Protein AF-A0A151JVT0-F1 (afdb_monomer_lite)

InterPro domains:
  IPR001750 NADH:quinone oxidoreductase/Mrp antiporter, transmembrane domain [PF00361] (10-121)
  IPR003945 NADH-quinone oxidoreductase, chain 5-like [PTHR42829] (9-120)

Organism: NCBI:txid34720

Structure (mmCIF, N/CA/C/O backbone):
data_AF-A0A151JVT0-F1
#
_entry.id   AF-A0A151JVT0-F1
#
loop_
_atom_site.group_PDB
_atom_site.id
_atom_site.type_symbol
_atom_site.label_atom_id
_atom_site.label_alt_id
_atom_site.label_comp_id
_atom_site.label_asym_id
_atom_site.label_entity_id
_atom_site.label_seq_id
_atom_site.pdbx_PDB_ins_code
_atom_site.Cartn_x
_atom_site.Cartn_y
_atom_site.Cartn_z
_atom_site.occ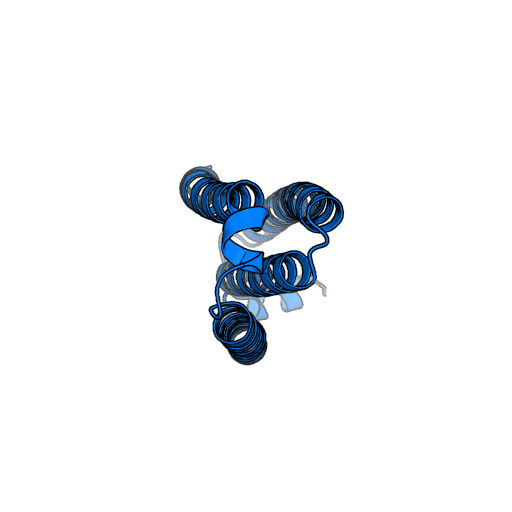upancy
_atom_site.B_iso_or_equiv
_atom_site.auth_seq_id
_atom_site.auth_comp_id
_atom_site.auth_asym_id
_atom_site.auth_atom_id
_atom_site.pdbx_PDB_model_num
ATOM 1 N N . MET A 1 1 ? -3.752 4.745 20.453 1.00 43.62 1 MET A N 1
ATOM 2 C CA . MET A 1 1 ? -2.303 4.745 20.124 1.00 43.62 1 MET A CA 1
ATOM 3 C C . MET A 1 1 ? -1.749 3.395 19.648 1.00 43.62 1 MET A C 1
ATOM 5 O O . MET A 1 1 ? -1.122 3.386 18.597 1.00 43.62 1 MET A O 1
ATOM 9 N N . ARG A 1 2 ? -2.012 2.248 20.304 1.00 36.75 2 ARG A N 1
ATOM 10 C CA . ARG A 1 2 ? -1.522 0.912 19.854 1.00 36.75 2 ARG A CA 1
ATOM 11 C C . ARG A 1 2 ? -1.913 0.513 18.412 1.00 36.75 2 ARG A C 1
ATOM 13 O O . ARG A 1 2 ? -1.165 -0.187 17.743 1.00 36.75 2 ARG A O 1
ATOM 20 N N . LEU A 1 3 ? -3.046 1.011 17.909 1.00 44.38 3 LEU A N 1
ATOM 21 C CA . LEU A 1 3 ? -3.539 0.759 16.544 1.00 44.38 3 LEU A CA 1
ATOM 22 C C . LEU A 1 3 ? -2.769 1.494 15.432 1.00 44.38 3 LEU A C 1
ATOM 24 O O . LEU A 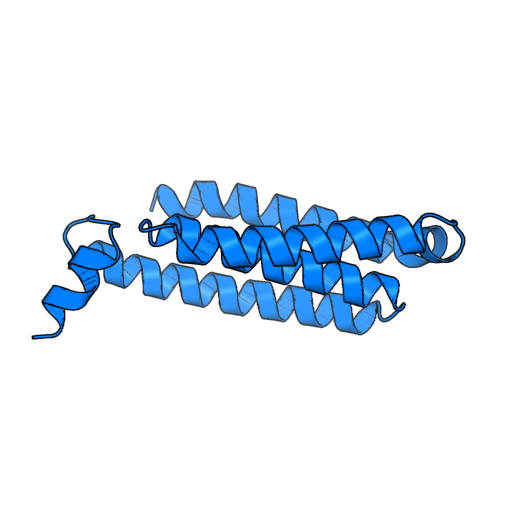1 3 ? -2.712 0.983 14.316 1.00 44.38 3 LEU A O 1
ATOM 28 N N . CYS A 1 4 ? -2.157 2.650 15.711 1.00 47.66 4 CYS A N 1
ATOM 29 C CA . CYS A 1 4 ? -1.333 3.346 14.715 1.00 47.66 4 CYS A CA 1
ATOM 30 C C . CYS A 1 4 ? -0.004 2.612 14.488 1.00 47.66 4 CYS A C 1
ATOM 32 O O . CYS A 1 4 ? 0.456 2.524 13.354 1.00 47.66 4 CYS A O 1
ATOM 34 N N . TYR A 1 5 ? 0.565 2.001 15.534 1.00 43.94 5 TYR A N 1
ATOM 35 C CA . TYR A 1 5 ? 1.843 1.283 15.459 1.00 43.94 5 TYR A CA 1
ATOM 36 C C . TYR A 1 5 ? 1.806 0.073 14.511 1.00 43.94 5 TYR A C 1
ATOM 38 O O . TYR A 1 5 ? 2.657 -0.051 13.634 1.00 43.94 5 TYR A O 1
ATOM 46 N N . TYR A 1 6 ? 0.778 -0.778 14.604 1.00 46.78 6 TYR A N 1
ATOM 47 C CA . TYR A 1 6 ? 0.630 -1.936 13.704 1.00 46.78 6 TYR A CA 1
ATOM 48 C C . TYR A 1 6 ? 0.425 -1.525 12.235 1.00 46.78 6 TYR A C 1
ATOM 50 O O . TYR A 1 6 ? 0.872 -2.200 11.302 1.00 46.78 6 TYR A O 1
ATOM 58 N N . LYS A 1 7 ? -0.230 -0.378 12.019 1.00 54.16 7 LYS A N 1
ATOM 59 C CA . LYS A 1 7 ? -0.479 0.165 10.682 1.00 54.16 7 LYS A CA 1
ATOM 60 C C . LYS A 1 7 ? 0.739 0.851 10.081 1.00 54.16 7 LYS A C 1
ATOM 62 O O . LYS A 1 7 ? 0.866 0.798 8.863 1.00 54.16 7 LYS A O 1
ATOM 67 N N . HIS A 1 8 ? 1.643 1.398 10.898 1.00 52.81 8 HIS A N 1
ATOM 68 C CA . HIS A 1 8 ? 2.946 1.882 10.439 1.00 52.81 8 HIS A CA 1
ATOM 69 C C . HIS A 1 8 ? 3.794 0.748 9.864 1.00 52.81 8 HIS A C 1
ATOM 71 O O . HIS A 1 8 ? 4.289 0.880 8.753 1.00 52.81 8 HIS A O 1
ATOM 77 N N . HIS A 1 9 ? 3.889 -0.393 10.549 1.00 59.53 9 HIS A N 1
ATOM 78 C CA . HIS A 1 9 ? 4.672 -1.523 10.037 1.00 59.53 9 HIS A CA 1
ATOM 79 C C . HIS A 1 9 ? 4.081 -2.113 8.743 1.00 59.53 9 HIS A C 1
ATOM 81 O O . HIS A 1 9 ? 4.804 -2.523 7.837 1.00 59.53 9 HIS A O 1
ATOM 87 N N . SER A 1 10 ? 2.751 -2.130 8.626 1.00 64.38 10 SER A N 1
ATOM 88 C CA . SER A 1 10 ? 2.080 -2.610 7.411 1.00 64.38 10 SER A CA 1
ATOM 89 C C . SER A 1 10 ? 2.152 -1.599 6.258 1.00 64.38 10 SER A C 1
ATOM 91 O O . SER A 1 10 ? 2.222 -1.993 5.098 1.00 64.38 10 SER A O 1
ATOM 93 N N . SER A 1 11 ? 2.129 -0.289 6.534 1.00 68.88 11 SER A N 1
ATOM 94 C CA . SER A 1 11 ? 2.195 0.740 5.491 1.00 68.88 11 SER A CA 1
ATOM 95 C C . SER A 1 11 ? 3.604 0.917 4.929 1.00 68.88 11 SER A C 1
ATOM 97 O O . SER A 1 11 ? 3.723 1.083 3.717 1.00 68.88 11 SER A O 1
ATOM 99 N N . THR A 1 12 ? 4.649 0.820 5.760 1.00 81.12 12 THR A N 1
ATOM 100 C CA . THR A 1 12 ? 6.047 0.888 5.305 1.00 81.12 12 THR A CA 1
ATOM 101 C C . THR A 1 12 ? 6.444 -0.320 4.466 1.00 81.12 12 THR A C 1
ATOM 103 O O . THR A 1 12 ? 7.135 -0.159 3.464 1.00 81.12 12 THR A O 1
ATOM 106 N N . LEU A 1 13 ? 5.968 -1.520 4.812 1.00 79.56 13 LEU A N 1
ATOM 107 C CA . LEU A 1 13 ? 6.220 -2.729 4.025 1.00 79.56 13 LEU A CA 1
ATOM 108 C C . LEU A 1 13 ? 5.625 -2.618 2.613 1.00 79.56 13 LEU A C 1
ATOM 110 O O . LEU A 1 13 ? 6.281 -2.946 1.624 1.00 79.56 13 LEU A O 1
ATOM 114 N N . VAL A 1 14 ? 4.404 -2.087 2.508 1.00 80.75 14 VAL A N 1
ATOM 115 C CA . VAL A 1 14 ? 3.726 -1.895 1.220 1.00 80.75 14 VAL A CA 1
ATOM 116 C C . VAL A 1 14 ? 4.416 -0.816 0.376 1.00 80.75 14 VAL A C 1
ATOM 118 O O . VAL A 1 14 ? 4.638 -1.030 -0.816 1.00 80.75 14 VAL A O 1
ATOM 121 N N . THR A 1 15 ? 4.804 0.325 0.960 1.00 84.81 15 THR A N 1
ATOM 122 C CA . THR A 1 15 ? 5.521 1.373 0.210 1.00 84.81 15 THR A CA 1
ATOM 123 C C . THR A 1 15 ? 6.922 0.934 -0.204 1.00 84.81 15 THR A C 1
ATOM 125 O O . THR A 1 15 ? 7.324 1.217 -1.332 1.00 84.81 15 THR A O 1
ATOM 128 N N . ALA A 1 16 ? 7.639 0.195 0.647 1.00 84.69 16 ALA A N 1
ATOM 129 C CA . ALA A 1 16 ? 8.949 -0.367 0.324 1.00 84.69 16 ALA A CA 1
ATOM 130 C C . ALA A 1 16 ? 8.877 -1.344 -0.860 1.00 84.69 16 ALA A C 1
ATOM 132 O O . ALA A 1 16 ? 9.703 -1.259 -1.770 1.00 84.69 16 ALA A O 1
ATOM 133 N N . GLY A 1 17 ? 7.858 -2.212 -0.901 1.00 86.50 17 GLY A N 1
ATOM 134 C CA . GLY A 1 17 ? 7.638 -3.135 -2.018 1.00 86.50 17 GLY A CA 1
ATOM 135 C C . GLY A 1 17 ? 7.449 -2.408 -3.352 1.00 86.50 17 GLY A C 1
ATOM 136 O O . GLY A 1 17 ? 8.152 -2.683 -4.324 1.00 86.50 17 GLY A O 1
ATOM 137 N N . VAL A 1 18 ? 6.560 -1.411 -3.398 1.00 87.31 18 VAL A N 1
ATOM 138 C CA . VAL A 1 18 ? 6.323 -0.630 -4.626 1.00 87.31 18 VAL A CA 1
ATOM 139 C C . VAL A 1 18 ? 7.543 0.194 -5.019 1.00 87.31 18 VAL A C 1
ATOM 141 O O . VAL A 1 18 ? 7.874 0.280 -6.199 1.00 87.31 18 VAL A O 1
ATOM 144 N N . TYR A 1 19 ? 8.237 0.787 -4.049 1.00 88.56 19 TYR A N 1
ATOM 145 C CA . TYR A 1 19 ? 9.451 1.555 -4.307 1.00 88.56 19 TYR A CA 1
ATOM 146 C C . TYR A 1 19 ? 10.560 0.688 -4.923 1.00 88.56 19 TYR A C 1
ATOM 148 O O . TYR A 1 19 ? 11.244 1.115 -5.858 1.00 88.56 19 TYR A O 1
ATOM 156 N N . LEU A 1 20 ? 10.695 -0.561 -4.468 1.00 88.19 20 LEU A N 1
ATOM 157 C CA . LEU A 1 20 ? 11.605 -1.532 -5.067 1.00 88.19 20 LEU A CA 1
ATOM 158 C C . LEU A 1 20 ? 11.216 -1.824 -6.525 1.00 88.19 20 LEU A C 1
ATOM 160 O O . LEU A 1 20 ? 12.062 -1.719 -7.414 1.00 88.19 20 LEU A O 1
ATOM 164 N N . LEU A 1 21 ? 9.935 -2.098 -6.794 1.00 86.12 21 LEU A N 1
ATOM 165 C CA . LEU A 1 21 ? 9.408 -2.287 -8.154 1.00 86.12 21 LEU A CA 1
ATOM 166 C C . LEU A 1 21 ? 9.672 -1.067 -9.060 1.00 86.12 21 LEU A C 1
ATOM 168 O O . LEU A 1 21 ? 10.102 -1.224 -10.204 1.00 86.12 21 LEU A O 1
ATOM 172 N N . ILE A 1 22 ? 9.504 0.151 -8.536 1.00 87.25 22 ILE A N 1
ATOM 173 C CA . ILE A 1 22 ? 9.847 1.413 -9.211 1.00 87.25 22 ILE A CA 1
ATOM 174 C C . ILE A 1 22 ? 11.332 1.435 -9.605 1.00 87.25 22 ILE A C 1
ATOM 176 O O . ILE A 1 22 ? 11.670 1.822 -10.728 1.00 87.25 22 ILE A O 1
ATOM 180 N N . ARG A 1 23 ? 12.238 0.997 -8.721 1.00 87.56 23 ARG A N 1
ATOM 181 C CA . ARG A 1 23 ? 13.685 0.964 -8.991 1.00 87.56 23 ARG A CA 1
ATOM 182 C C . ARG A 1 23 ? 14.059 -0.044 -10.077 1.00 87.56 23 ARG A C 1
ATOM 184 O O . ARG A 1 23 ? 14.850 0.300 -10.955 1.00 87.56 23 ARG A O 1
ATOM 191 N N . PHE A 1 24 ? 13.432 -1.218 -10.075 1.00 85.25 24 PHE A N 1
ATOM 192 C CA . PHE A 1 24 ? 13.637 -2.274 -11.073 1.00 85.25 24 PHE A CA 1
ATOM 193 C C . PHE A 1 24 ? 12.820 -2.098 -12.365 1.00 85.25 24 PHE A C 1
ATOM 195 O O . PHE A 1 24 ? 12.779 -3.006 -13.196 1.00 85.25 24 PHE A O 1
ATOM 202 N N . ASN A 1 25 ? 12.218 -0.925 -12.601 1.00 83.44 25 ASN A N 1
ATOM 203 C CA . ASN A 1 25 ? 11.360 -0.691 -13.767 1.00 83.44 25 ASN A CA 1
ATOM 204 C C . ASN A 1 25 ? 12.021 -1.061 -15.111 1.00 83.44 25 ASN A C 1
ATOM 206 O O . ASN A 1 25 ? 11.381 -1.682 -15.953 1.00 83.44 25 ASN A O 1
ATOM 210 N N . LYS A 1 26 ? 13.316 -0.755 -15.298 1.00 80.38 26 LYS A N 1
ATOM 211 C CA . LYS A 1 26 ? 14.051 -1.095 -16.535 1.00 80.38 26 LYS A CA 1
ATOM 212 C C . LYS A 1 26 ? 14.033 -2.605 -16.821 1.00 80.38 26 LYS A C 1
ATOM 214 O O . LYS A 1 26 ? 13.712 -3.011 -17.931 1.00 80.38 26 LYS A O 1
ATOM 219 N N . PHE A 1 27 ? 14.292 -3.430 -15.806 1.00 81.56 27 PHE A N 1
ATOM 220 C CA . PHE A 1 27 ? 14.250 -4.893 -15.919 1.00 81.56 27 PHE A CA 1
ATOM 221 C C . PHE A 1 27 ? 12.827 -5.408 -16.174 1.00 81.56 27 PHE A C 1
ATOM 223 O O . PHE A 1 27 ? 12.586 -6.303 -16.986 1.00 81.56 27 PHE A O 1
ATOM 230 N N . LEU A 1 28 ? 11.849 -4.795 -15.513 1.00 79.75 28 LEU A N 1
ATOM 231 C CA . LEU A 1 28 ? 10.454 -5.174 -15.661 1.00 79.75 28 LEU A CA 1
ATOM 232 C C . LEU A 1 28 ? 9.848 -4.797 -17.028 1.00 79.75 28 LEU A C 1
ATOM 234 O O . LEU A 1 28 ? 8.804 -5.340 -17.380 1.00 79.75 28 LEU A O 1
ATOM 238 N N . ILE A 1 29 ? 10.428 -3.840 -17.758 1.00 78.12 29 ILE A N 1
ATOM 239 C CA . ILE A 1 29 ? 10.009 -3.476 -19.125 1.00 78.12 29 ILE A CA 1
ATOM 240 C C . ILE A 1 29 ? 10.570 -4.471 -20.149 1.00 78.12 29 ILE A C 1
ATOM 242 O O . ILE A 1 29 ? 9.866 -4.830 -21.089 1.00 78.12 29 ILE A O 1
ATOM 246 N N . ILE A 1 30 ? 11.812 -4.920 -19.945 1.00 80.00 30 ILE A N 1
ATOM 247 C CA . ILE A 1 30 ? 12.517 -5.882 -20.808 1.00 80.00 30 ILE A CA 1
ATOM 248 C C . ILE A 1 30 ? 11.940 -7.298 -20.700 1.00 80.00 30 ILE A C 1
ATOM 250 O O . ILE A 1 30 ? 11.928 -8.044 -21.674 1.00 80.00 30 ILE A O 1
ATOM 254 N N . SER A 1 31 ? 11.445 -7.679 -19.526 1.00 78.56 31 SER A N 1
ATOM 255 C CA . SER A 1 31 ? 10.884 -9.011 -19.295 1.00 78.56 31 SER A CA 1
ATOM 256 C C . SER A 1 31 ? 9.446 -9.159 -19.821 1.00 78.56 31 SER A C 1
ATOM 258 O O . SER A 1 31 ? 8.621 -8.246 -19.734 1.00 78.56 31 SER A O 1
ATOM 260 N N . ASN A 1 32 ? 9.087 -10.370 -20.267 1.00 77.06 32 ASN A N 1
ATOM 261 C CA . ASN A 1 32 ? 7.715 -10.738 -20.670 1.00 77.06 32 ASN A CA 1
ATOM 262 C C . ASN A 1 32 ? 6.696 -10.769 -19.510 1.00 77.06 32 ASN A C 1
ATOM 264 O O . ASN A 1 32 ? 5.524 -11.078 -19.706 1.00 77.06 32 ASN A O 1
ATOM 268 N N . ILE A 1 33 ? 7.102 -10.385 -18.299 1.00 81.31 33 ILE A N 1
ATOM 269 C CA . ILE A 1 33 ? 6.279 -10.400 -17.080 1.00 81.31 33 ILE A CA 1
ATOM 270 C C . ILE A 1 33 ? 5.222 -9.269 -17.095 1.00 81.31 33 ILE A C 1
ATOM 272 O O . ILE A 1 33 ? 4.331 -9.215 -16.248 1.00 81.31 33 ILE A O 1
ATOM 276 N N . ARG A 1 34 ? 5.270 -8.358 -18.079 1.00 78.94 34 ARG A N 1
ATOM 277 C CA . ARG A 1 34 ? 4.352 -7.209 -18.204 1.00 78.94 34 ARG A CA 1
ATOM 278 C C . ARG A 1 34 ? 2.872 -7.598 -18.141 1.00 78.94 34 ARG A C 1
ATOM 280 O O . ARG A 1 34 ? 2.154 -7.030 -17.322 1.00 78.94 34 ARG A O 1
ATOM 287 N N . PHE A 1 35 ? 2.438 -8.566 -18.949 1.00 83.62 35 PHE A N 1
ATOM 288 C CA . PHE A 1 35 ? 1.029 -8.973 -19.013 1.00 83.62 35 PHE A CA 1
ATOM 289 C C . PHE A 1 35 ? 0.546 -9.621 -17.715 1.00 83.62 35 PHE A C 1
ATOM 291 O O . PHE A 1 35 ? -0.534 -9.294 -17.231 1.00 83.62 35 PHE A O 1
ATOM 298 N N . ILE A 1 36 ? 1.383 -10.465 -17.108 1.00 88.38 36 ILE A N 1
ATOM 299 C CA . ILE A 1 36 ? 1.074 -11.139 -15.843 1.00 88.38 36 ILE A CA 1
ATOM 300 C C . ILE A 1 36 ? 0.867 -10.106 -14.731 1.00 88.38 36 ILE A C 1
ATOM 302 O O . ILE A 1 36 ? -0.118 -10.175 -14.000 1.00 88.38 36 ILE A O 1
ATOM 306 N N . LEU A 1 37 ? 1.748 -9.104 -14.630 1.00 87.69 37 LEU A N 1
ATOM 307 C CA . LEU A 1 37 ? 1.626 -8.070 -13.600 1.00 87.69 37 LEU A CA 1
ATOM 308 C C . LEU A 1 37 ? 0.338 -7.248 -13.751 1.00 87.69 37 LEU A C 1
ATOM 310 O O . LEU A 1 37 ? -0.312 -6.957 -12.750 1.00 87.69 37 LEU A O 1
ATOM 314 N N . ILE A 1 38 ? -0.022 -6.857 -14.980 1.00 90.00 38 ILE A N 1
ATOM 315 C CA . ILE A 1 38 ? -1.263 -6.108 -15.239 1.00 90.00 38 ILE A CA 1
ATOM 316 C C . ILE A 1 38 ? -2.464 -6.965 -14.843 1.00 90.00 38 ILE A C 1
ATOM 318 O O . ILE A 1 38 ? -3.328 -6.494 -14.109 1.00 90.00 38 ILE A O 1
ATOM 322 N N . PHE A 1 39 ? -2.488 -8.228 -15.266 1.00 92.62 39 PHE A N 1
ATOM 323 C CA . PHE A 1 39 ? -3.584 -9.147 -14.980 1.00 92.62 39 PHE A CA 1
ATOM 324 C C . PHE A 1 39 ? -3.798 -9.344 -13.473 1.00 92.62 39 PHE A C 1
ATOM 326 O O . PHE A 1 39 ? -4.908 -9.164 -12.974 1.00 92.62 39 PHE A O 1
ATOM 333 N N . VAL A 1 40 ? -2.721 -9.599 -12.721 1.00 92.69 40 VAL A N 1
ATOM 334 C CA . VAL A 1 40 ? -2.771 -9.707 -11.253 1.00 92.69 40 VAL A CA 1
ATOM 335 C C . VAL A 1 40 ? -3.247 -8.398 -10.616 1.00 92.69 40 VAL A C 1
ATOM 337 O O . VAL A 1 40 ? -4.058 -8.408 -9.689 1.00 92.69 40 VAL A O 1
ATOM 340 N N . SER A 1 41 ? -2.791 -7.252 -11.123 1.00 92.88 41 SER A N 1
ATOM 341 C CA . SER A 1 41 ? -3.187 -5.940 -10.594 1.00 92.88 41 SER A CA 1
ATOM 342 C C . SER A 1 41 ? -4.671 -5.638 -10.829 1.00 92.88 41 SER A C 1
ATOM 344 O O . SER A 1 41 ? -5.344 -5.122 -9.944 1.00 92.88 41 SER A O 1
ATOM 346 N N . VAL A 1 42 ? -5.216 -6.000 -11.990 1.00 94.88 42 VAL A N 1
ATOM 347 C CA . VAL A 1 42 ? -6.645 -5.823 -12.287 1.00 94.88 42 VAL A CA 1
ATOM 348 C C . VAL A 1 42 ? -7.499 -6.729 -11.401 1.00 94.88 42 VAL A C 1
ATOM 350 O O . VAL A 1 42 ? -8.453 -6.256 -10.784 1.00 94.88 42 VAL A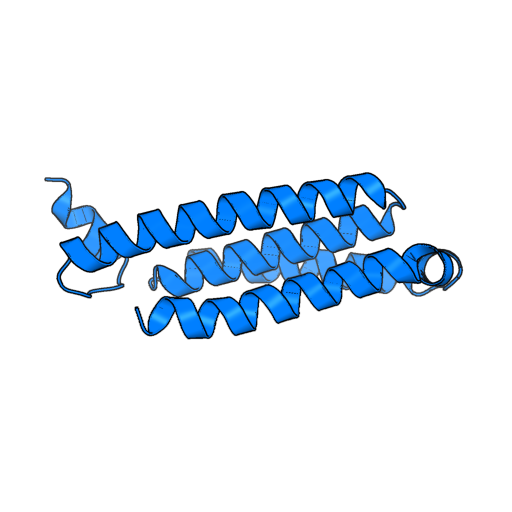 O 1
ATOM 353 N N . ILE A 1 43 ? -7.122 -8.004 -11.264 1.00 95.06 43 ILE A N 1
ATOM 354 C CA . ILE A 1 43 ? -7.836 -8.954 -10.401 1.00 95.06 43 ILE A CA 1
ATOM 355 C C . ILE A 1 43 ? -7.829 -8.480 -8.945 1.00 95.06 43 ILE A C 1
ATOM 357 O O . ILE A 1 43 ? -8.867 -8.489 -8.288 1.00 95.06 43 ILE A O 1
ATOM 361 N N . THR A 1 44 ? -6.684 -8.022 -8.435 1.00 93.31 44 THR A N 1
ATOM 362 C CA . THR A 1 44 ? -6.582 -7.537 -7.049 1.00 93.31 44 THR A CA 1
ATOM 363 C C . THR A 1 44 ? -7.447 -6.307 -6.788 1.00 93.31 44 THR A C 1
ATOM 365 O O . THR A 1 44 ? -8.111 -6.255 -5.750 1.00 93.31 44 THR A O 1
ATOM 368 N N . ILE A 1 45 ? -7.515 -5.348 -7.718 1.00 94.81 45 ILE A N 1
ATOM 369 C CA . ILE A 1 45 ? -8.425 -4.194 -7.606 1.00 94.81 45 ILE A CA 1
ATOM 370 C C . ILE A 1 45 ? -9.884 -4.659 -7.606 1.00 94.81 45 ILE A C 1
ATOM 372 O O . ILE A 1 45 ? -10.678 -4.187 -6.793 1.00 94.81 45 ILE A O 1
ATOM 376 N N . PHE A 1 46 ? -10.232 -5.597 -8.486 1.00 94.56 46 PHE A N 1
ATOM 377 C CA . PHE A 1 46 ? -11.599 -6.087 -8.624 1.00 94.56 46 PHE A CA 1
ATOM 378 C C . PHE A 1 46 ? -12.076 -6.838 -7.374 1.00 94.56 46 PHE A C 1
ATOM 380 O O . PHE A 1 46 ? -13.102 -6.482 -6.795 1.00 94.56 46 PHE A O 1
ATOM 387 N N . ILE A 1 47 ? -11.290 -7.808 -6.892 1.00 93.50 47 ILE A N 1
ATOM 388 C CA . ILE A 1 47 ? -11.606 -8.585 -5.683 1.00 93.50 47 ILE A CA 1
ATOM 389 C C . ILE A 1 47 ? -11.719 -7.665 -4.468 1.00 93.50 47 ILE A C 1
ATOM 391 O O . ILE A 1 47 ? -12.677 -7.759 -3.705 1.00 93.50 47 ILE A O 1
ATOM 395 N N . SER A 1 48 ? -10.771 -6.742 -4.292 1.00 91.25 48 SER A N 1
ATOM 396 C CA . SER A 1 48 ? -10.807 -5.813 -3.157 1.00 91.25 48 SER A CA 1
ATOM 397 C C . SER A 1 48 ? -11.953 -4.803 -3.241 1.00 91.25 48 SER A C 1
ATOM 399 O O . SER A 1 48 ? -12.443 -4.363 -2.203 1.00 91.25 48 SER A O 1
ATOM 401 N N . GLY A 1 49 ? -12.415 -4.466 -4.449 1.00 92.06 49 GLY A N 1
ATOM 402 C CA . GLY A 1 49 ? -13.629 -3.681 -4.665 1.00 92.06 49 GLY A CA 1
ATOM 403 C C . GLY A 1 49 ? -14.888 -4.428 -4.233 1.00 92.06 49 GLY A C 1
ATOM 404 O O . GLY A 1 49 ? -15.676 -3.884 -3.467 1.00 92.06 49 GLY A O 1
ATOM 405 N N . ILE A 1 50 ? -15.041 -5.684 -4.659 1.00 93.44 50 ILE A N 1
ATOM 406 C CA . ILE A 1 50 ? -16.188 -6.523 -4.283 1.00 93.44 50 ILE A CA 1
ATOM 407 C C . ILE A 1 50 ? -16.203 -6.763 -2.773 1.00 93.44 50 ILE A C 1
ATOM 409 O O . ILE A 1 50 ? -17.218 -6.543 -2.120 1.00 93.44 50 ILE A O 1
ATOM 413 N N . MET A 1 51 ? -15.065 -7.157 -2.203 1.00 91.88 51 MET A N 1
ATOM 414 C CA . MET A 1 51 ? -14.939 -7.479 -0.782 1.00 91.88 51 MET A CA 1
ATOM 415 C C . MET A 1 51 ? -15.209 -6.268 0.120 1.00 91.88 51 MET A C 1
ATOM 417 O O . MET A 1 51 ? -15.746 -6.428 1.211 1.00 91.88 51 MET A O 1
ATOM 421 N N . ALA A 1 52 ? -14.912 -5.048 -0.342 1.00 89.69 52 ALA A N 1
ATOM 422 C CA . ALA A 1 52 ? -15.194 -3.832 0.420 1.00 89.69 52 ALA A CA 1
ATOM 423 C C . ALA A 1 52 ? -16.696 -3.553 0.586 1.00 89.69 52 ALA A C 1
ATOM 425 O O . ALA A 1 52 ? -17.068 -2.925 1.572 1.00 89.69 52 ALA A O 1
ATOM 426 N N . ASN A 1 53 ? -17.545 -4.026 -0.333 1.00 89.12 53 ASN A N 1
ATOM 427 C CA . ASN A 1 53 ? -18.997 -3.833 -0.248 1.00 89.12 53 ASN A CA 1
ATOM 428 C C . ASN A 1 53 ? -19.660 -4.748 0.792 1.00 89.12 53 ASN A C 1
ATOM 430 O O . ASN A 1 53 ? -20.740 -4.429 1.279 1.00 89.12 53 ASN A O 1
ATOM 434 N N . PHE A 1 54 ? -19.033 -5.879 1.124 1.00 88.88 54 PHE A N 1
ATOM 435 C CA . PHE A 1 54 ? -19.572 -6.856 2.076 1.00 88.88 54 PHE A CA 1
ATOM 436 C C . PHE A 1 54 ? -19.025 -6.692 3.497 1.00 88.88 54 PHE A C 1
ATOM 438 O O . PHE A 1 54 ? -19.502 -7.344 4.426 1.00 88.88 54 PHE A O 1
ATOM 445 N N . GLU A 1 55 ? -18.014 -5.849 3.684 1.00 89.31 55 GLU A N 1
ATOM 446 C CA . GLU A 1 55 ? -17.341 -5.702 4.965 1.00 89.31 55 GLU A CA 1
ATOM 447 C C . GLU A 1 55 ? -17.999 -4.605 5.812 1.00 89.31 55 GLU A C 1
ATOM 449 O O . GLU A 1 55 ? -18.174 -3.480 5.358 1.00 89.31 55 GLU A O 1
ATOM 454 N N . ASN A 1 56 ? -18.315 -4.912 7.072 1.00 83.75 56 ASN A N 1
ATOM 455 C CA . ASN A 1 56 ? -18.948 -3.962 8.000 1.00 83.75 56 ASN A CA 1
ATOM 456 C C . ASN A 1 56 ? -17.954 -3.280 8.955 1.00 83.75 56 ASN A C 1
ATOM 458 O O . ASN A 1 56 ? -18.307 -2.312 9.632 1.00 83.75 56 ASN A O 1
ATOM 462 N N . ASP A 1 57 ? -16.710 -3.759 8.995 1.00 84.56 57 ASP A N 1
ATOM 463 C CA . ASP A 1 57 ? -15.648 -3.203 9.827 1.00 84.56 57 ASP A CA 1
ATOM 464 C C . ASP A 1 57 ? -14.974 -2.018 9.134 1.00 84.56 57 ASP A C 1
ATOM 466 O O . ASP A 1 57 ? -14.247 -2.169 8.143 1.00 84.56 57 ASP A O 1
ATOM 470 N N . PHE A 1 58 ? -15.086 -0.834 9.734 1.00 80.75 58 PHE A N 1
ATOM 471 C CA . PHE A 1 58 ? -14.527 0.395 9.171 1.00 80.75 58 PHE A CA 1
ATOM 472 C C . PHE A 1 58 ? -13.019 0.290 8.885 1.00 80.75 58 PHE A C 1
ATOM 474 O O . PHE A 1 58 ? -12.516 0.736 7.851 1.00 80.75 58 PHE A O 1
ATOM 481 N N . LYS A 1 59 ? -12.263 -0.383 9.762 1.00 80.56 59 LYS A N 1
ATOM 482 C CA . LYS A 1 59 ? -10.810 -0.556 9.592 1.00 80.56 59 LYS A CA 1
ATOM 483 C C . LYS A 1 59 ? -10.435 -1.434 8.403 1.00 80.56 59 LYS A C 1
ATOM 485 O O . LYS A 1 59 ? -9.368 -1.191 7.828 1.00 80.56 59 LYS A O 1
ATOM 490 N N . LYS A 1 60 ? -11.248 -2.447 8.087 1.00 84.12 60 LYS A N 1
ATOM 491 C CA . LYS A 1 60 ? -11.007 -3.375 6.978 1.00 84.12 60 LYS A CA 1
ATOM 492 C C . LYS A 1 60 ? -11.393 -2.742 5.647 1.00 84.12 60 LYS A C 1
ATOM 494 O O . LYS A 1 60 ? -10.615 -2.863 4.707 1.00 84.12 60 LYS A O 1
ATOM 499 N N . ILE A 1 61 ? -12.465 -1.947 5.593 1.00 87.12 61 ILE A N 1
ATOM 500 C CA . ILE A 1 61 ? -12.775 -1.137 4.401 1.00 87.12 61 ILE A CA 1
ATOM 501 C C . ILE A 1 61 ? -11.596 -0.224 4.041 1.00 87.12 61 ILE A C 1
ATOM 503 O O . ILE A 1 61 ? -11.166 -0.176 2.887 1.00 87.12 61 ILE A O 1
ATOM 507 N N . ILE A 1 62 ? -11.007 0.450 5.036 1.00 87.69 62 ILE A N 1
ATOM 508 C CA . ILE A 1 62 ? -9.827 1.303 4.814 1.00 87.69 62 ILE A CA 1
ATOM 509 C C . ILE A 1 62 ? -8.599 0.473 4.401 1.00 87.69 62 ILE A C 1
ATOM 511 O O . ILE A 1 62 ? -7.737 0.950 3.671 1.00 87.69 62 ILE A O 1
ATOM 515 N N . ALA A 1 63 ? -8.472 -0.777 4.848 1.00 87.38 63 ALA A N 1
ATOM 516 C CA . ALA A 1 63 ? -7.397 -1.649 4.375 1.00 87.38 63 ALA A CA 1
ATOM 517 C C . ALA A 1 63 ? -7.601 -2.033 2.896 1.00 87.38 63 ALA A C 1
ATOM 519 O O . ALA A 1 63 ? -6.662 -1.933 2.102 1.00 87.38 63 ALA A O 1
ATOM 520 N N . LEU A 1 64 ? -8.831 -2.378 2.507 1.00 88.56 64 LEU A N 1
ATOM 521 C CA . LEU A 1 64 ? -9.205 -2.750 1.139 1.00 88.56 64 LEU A CA 1
ATOM 522 C C . LEU A 1 64 ? -9.072 -1.581 0.153 1.00 88.56 64 LEU A C 1
ATOM 524 O O . LEU A 1 64 ? -8.661 -1.785 -0.988 1.00 88.56 64 LEU A O 1
ATOM 528 N N . SER A 1 65 ? -9.324 -0.336 0.574 1.00 90.31 65 SER A N 1
ATOM 529 C CA . SER A 1 65 ? -9.035 0.839 -0.264 1.00 90.31 65 SER A CA 1
ATOM 530 C C . SER A 1 65 ? -7.541 0.983 -0.571 1.00 90.31 65 SER A C 1
ATOM 532 O O . SER A 1 65 ? -7.175 1.345 -1.688 1.00 90.31 65 SER A O 1
ATOM 534 N N . THR A 1 66 ? -6.663 0.613 0.366 1.00 90.69 66 THR A N 1
ATOM 535 C CA . THR A 1 66 ? -5.210 0.678 0.146 1.00 90.69 66 THR A CA 1
ATOM 536 C C . THR A 1 66 ? -4.712 -0.424 -0.780 1.00 90.69 66 THR A C 1
ATOM 538 O O . THR A 1 66 ? -3.769 -0.193 -1.531 1.00 90.69 66 THR A O 1
ATOM 541 N N . LEU A 1 67 ? -5.376 -1.585 -0.784 1.00 89.25 67 LEU A N 1
ATOM 542 C CA . LEU A 1 67 ? -5.100 -2.672 -1.723 1.00 89.25 67 LEU A CA 1
ATOM 543 C C . LEU A 1 67 ? -5.475 -2.278 -3.163 1.00 89.25 67 LEU A C 1
ATOM 545 O O . LEU A 1 67 ? -4.692 -2.509 -4.083 1.00 89.25 67 LEU A O 1
ATOM 549 N N . ARG A 1 68 ? -6.610 -1.589 -3.352 1.00 92.44 68 ARG A N 1
ATOM 550 C CA . ARG A 1 68 ? -7.007 -1.023 -4.657 1.00 92.44 68 ARG A CA 1
ATOM 551 C C . ARG A 1 68 ? -6.013 0.019 -5.164 1.00 92.44 68 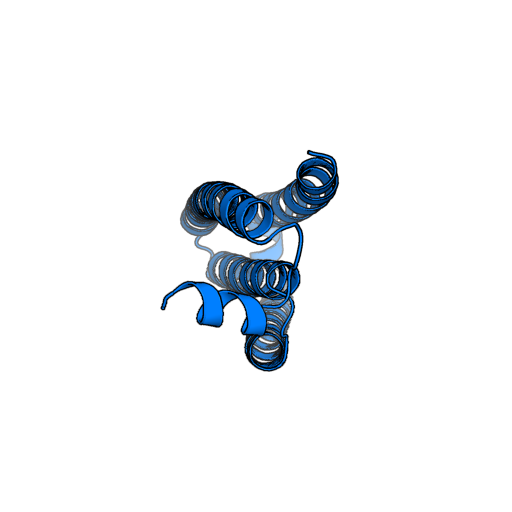ARG A C 1
ATOM 553 O O . ARG A 1 68 ? -5.555 -0.069 -6.301 1.00 92.44 68 ARG A O 1
ATOM 560 N N . GLN A 1 69 ? -5.632 0.971 -4.309 1.00 91.75 69 GLN A N 1
ATOM 561 C CA . GLN A 1 69 ? -4.678 2.020 -4.683 1.00 91.75 69 GLN A CA 1
ATOM 562 C C . GLN A 1 69 ? -3.301 1.441 -5.022 1.00 91.75 69 GLN A C 1
ATOM 564 O O . GLN A 1 69 ? -2.629 1.922 -5.932 1.00 91.75 69 GLN A O 1
ATOM 569 N N . LEU A 1 70 ? -2.896 0.378 -4.321 1.00 88.94 70 LEU A N 1
ATOM 570 C CA . LEU A 1 70 ? -1.670 -0.353 -4.606 1.00 88.94 70 LEU A CA 1
ATOM 571 C C . LEU A 1 70 ? -1.699 -0.997 -5.995 1.00 88.94 70 LEU A C 1
ATOM 573 O O . LEU A 1 70 ? -0.774 -0.784 -6.777 1.00 88.94 70 LEU A O 1
ATOM 577 N N . GLY A 1 71 ? -2.766 -1.738 -6.312 1.00 91.75 71 GLY A N 1
ATOM 578 C CA . GLY A 1 71 ? -2.952 -2.341 -7.633 1.00 91.75 71 GLY A CA 1
ATOM 579 C C . GLY A 1 71 ? -2.911 -1.290 -8.743 1.00 91.75 71 GLY A C 1
ATOM 580 O O . GLY A 1 71 ? -2.247 -1.484 -9.758 1.00 91.75 71 GLY A O 1
ATOM 581 N N . PHE A 1 72 ? -3.523 -0.125 -8.515 1.00 92.25 72 PHE A N 1
ATOM 582 C CA . PHE A 1 72 ? -3.498 0.972 -9.480 1.00 92.25 72 PHE A CA 1
ATOM 583 C C . PHE A 1 72 ? -2.086 1.546 -9.696 1.00 92.25 72 PHE A C 1
ATOM 585 O O . PHE A 1 72 ? -1.6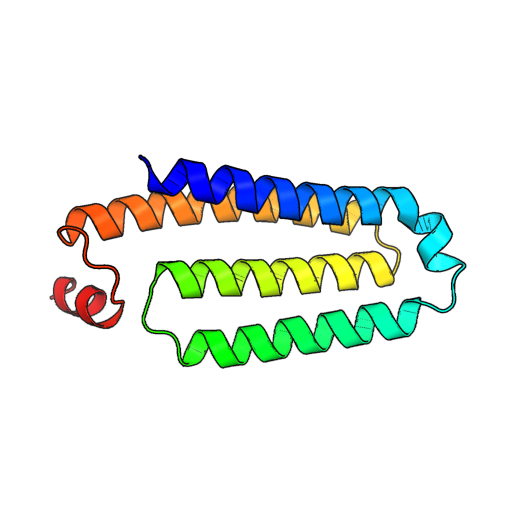75 1.755 -10.837 1.00 92.25 72 PHE A O 1
ATOM 592 N N . ILE A 1 73 ? -1.287 1.718 -8.633 1.00 92.44 73 ILE A N 1
ATOM 593 C CA . ILE A 1 73 ? 0.119 2.155 -8.756 1.00 92.44 73 ILE A CA 1
ATOM 594 C C . ILE A 1 73 ? 0.945 1.148 -9.572 1.00 92.44 73 ILE A C 1
ATOM 596 O O . ILE A 1 73 ? 1.783 1.548 -10.384 1.00 92.44 73 ILE A O 1
ATOM 600 N N . ILE A 1 74 ? 0.697 -0.153 -9.395 1.00 90.25 74 ILE A N 1
ATOM 601 C CA . ILE A 1 74 ? 1.388 -1.212 -10.143 1.00 90.25 74 ILE A CA 1
ATOM 602 C C . ILE A 1 74 ? 1.003 -1.170 -11.633 1.00 90.25 74 ILE A C 1
ATOM 604 O O . ILE A 1 74 ? 1.875 -1.333 -12.489 1.00 90.25 74 ILE A O 1
ATOM 608 N N . ILE A 1 75 ? -0.257 -0.866 -11.964 1.00 91.38 75 ILE A N 1
ATOM 609 C CA . ILE A 1 75 ? -0.705 -0.663 -13.352 1.00 91.38 75 ILE A CA 1
ATOM 610 C C . ILE A 1 75 ? 0.011 0.537 -13.990 1.00 91.38 75 ILE A C 1
ATOM 612 O O . ILE A 1 75 ? 0.560 0.407 -15.083 1.00 91.38 75 ILE A O 1
ATOM 616 N N . ILE A 1 76 ? 0.099 1.681 -13.301 1.00 90.56 76 ILE A N 1
ATOM 617 C CA . ILE A 1 76 ? 0.821 2.868 -13.804 1.00 90.56 76 ILE A CA 1
ATOM 618 C C . ILE A 1 76 ? 2.300 2.545 -14.065 1.00 90.56 76 ILE A C 1
ATOM 620 O O . ILE A 1 76 ? 2.864 2.938 -15.090 1.00 90.56 76 ILE A O 1
ATOM 624 N N . LEU A 1 77 ? 2.928 1.783 -13.163 1.00 88.94 77 LEU A N 1
ATOM 625 C CA . LEU A 1 77 ? 4.304 1.324 -13.334 1.00 88.94 77 LEU A CA 1
ATOM 626 C C . LEU A 1 77 ? 4.462 0.444 -14.584 1.00 88.94 77 LEU A C 1
ATOM 628 O O . LEU A 1 77 ? 5.482 0.517 -15.268 1.00 88.94 77 LEU A O 1
ATOM 632 N N . ARG A 1 78 ? 3.467 -0.393 -14.901 1.00 85.56 78 ARG A N 1
ATOM 633 C CA . ARG A 1 78 ? 3.474 -1.238 -16.106 1.00 85.56 78 ARG A CA 1
ATOM 634 C C . ARG A 1 78 ? 3.416 -0.452 -17.404 1.00 85.56 78 ARG A C 1
ATOM 636 O O . ARG A 1 78 ? 4.108 -0.840 -18.341 1.00 85.56 78 ARG A O 1
ATOM 643 N N . PHE A 1 79 ? 2.703 0.667 -17.436 1.00 85.62 79 PHE A N 1
ATOM 644 C CA . PHE A 1 79 ? 2.714 1.576 -18.584 1.00 85.62 79 PHE A CA 1
ATOM 645 C C . PHE A 1 79 ? 4.031 2.359 -18.741 1.00 85.62 79 PHE A C 1
ATOM 647 O O . PHE A 1 79 ? 4.209 3.078 -19.716 1.00 85.62 79 PHE A O 1
ATOM 654 N N . GLY A 1 80 ? 4.982 2.206 -17.813 1.00 85.00 80 GLY A N 1
ATOM 655 C CA . GLY A 1 80 ? 6.309 2.818 -17.894 1.00 85.00 80 GLY A CA 1
ATOM 656 C C . GLY A 1 80 ? 6.405 4.205 -17.254 1.00 85.00 80 GLY A C 1
ATOM 657 O O . GLY A 1 80 ? 7.506 4.749 -17.149 1.00 85.00 80 GLY A O 1
ATOM 658 N N . TYR A 1 81 ? 5.302 4.753 -16.737 1.00 88.31 81 TYR A N 1
ATOM 659 C CA . TYR A 1 81 ? 5.261 6.066 -16.087 1.00 88.31 81 TYR A CA 1
ATOM 660 C C . TYR A 1 81 ? 5.801 6.022 -14.650 1.00 88.31 81 TYR A C 1
ATOM 662 O O . TYR A 1 81 ? 5.075 6.159 -13.664 1.00 88.31 81 TYR A O 1
ATOM 670 N N . ARG A 1 82 ? 7.120 5.853 -14.516 1.00 88.38 82 ARG A N 1
ATOM 671 C CA . ARG A 1 82 ? 7.803 5.722 -13.219 1.00 88.38 82 ARG A CA 1
ATOM 672 C C . ARG A 1 82 ? 7.636 6.949 -12.313 1.00 88.38 82 ARG A C 1
ATOM 674 O O . ARG A 1 82 ? 7.400 6.789 -11.119 1.00 88.38 82 ARG A O 1
ATOM 681 N N . ILE A 1 83 ? 7.765 8.156 -12.872 1.00 90.31 83 ILE A N 1
ATOM 682 C CA . ILE A 1 83 ? 7.607 9.411 -12.119 1.00 90.31 83 ILE A CA 1
ATOM 683 C C . ILE A 1 83 ? 6.167 9.548 -11.606 1.00 90.31 83 ILE A C 1
ATOM 685 O O . ILE A 1 83 ? 5.964 9.848 -10.432 1.00 90.31 83 ILE A O 1
ATOM 689 N N . LEU A 1 84 ? 5.172 9.244 -12.446 1.00 90.44 84 LEU A N 1
ATOM 690 C CA . LEU A 1 84 ? 3.760 9.305 -12.065 1.00 90.44 84 LEU A CA 1
ATOM 691 C C . LEU A 1 84 ? 3.430 8.312 -10.943 1.00 90.44 84 LEU A C 1
ATOM 693 O O . LEU A 1 84 ? 2.776 8.680 -9.971 1.00 90.44 84 LEU A O 1
ATOM 697 N N . ALA A 1 85 ? 3.940 7.079 -11.033 1.00 90.88 85 ALA A N 1
ATOM 698 C CA . ALA A 1 85 ? 3.777 6.076 -9.982 1.00 90.88 85 ALA A CA 1
ATOM 699 C C . ALA A 1 85 ? 4.369 6.540 -8.637 1.00 90.88 85 ALA A C 1
ATOM 701 O O . ALA A 1 85 ? 3.770 6.309 -7.587 1.00 90.88 85 ALA A O 1
ATOM 702 N N . TYR A 1 86 ? 5.514 7.232 -8.660 1.00 89.44 86 TYR A N 1
ATOM 703 C CA . TYR A 1 86 ? 6.142 7.782 -7.457 1.00 89.44 86 TYR A CA 1
ATOM 704 C C . TYR A 1 86 ? 5.324 8.924 -6.835 1.00 89.44 86 TYR A C 1
ATOM 706 O O . TYR A 1 86 ? 5.050 8.894 -5.635 1.00 89.44 86 TYR A O 1
ATOM 714 N N . TYR A 1 87 ? 4.865 9.889 -7.639 1.00 91.69 87 TYR A N 1
ATOM 715 C CA . TYR A 1 87 ? 3.981 10.955 -7.152 1.00 91.69 87 TYR A CA 1
ATOM 716 C C . TYR A 1 87 ? 2.684 10.398 -6.565 1.00 91.69 87 TYR A C 1
ATOM 718 O O . TYR A 1 87 ? 2.264 10.800 -5.482 1.00 91.69 87 TYR A O 1
ATOM 726 N N . HIS A 1 88 ? 2.078 9.423 -7.238 1.00 91.31 88 HIS A N 1
ATOM 727 C CA . HIS A 1 88 ? 0.859 8.791 -6.760 1.00 91.31 88 HIS A CA 1
ATOM 728 C C . HIS A 1 88 ? 1.072 8.034 -5.438 1.00 91.31 88 HIS A C 1
ATOM 730 O O . HIS A 1 88 ? 0.197 8.047 -4.574 1.00 91.31 88 HIS A O 1
ATOM 736 N N . LEU A 1 89 ? 2.242 7.416 -5.234 1.00 90.12 89 LEU A N 1
ATOM 737 C CA . LEU A 1 89 ? 2.609 6.780 -3.965 1.00 90.12 89 LEU A CA 1
ATOM 738 C C . LEU A 1 89 ? 2.713 7.801 -2.822 1.00 90.12 89 LEU A C 1
ATOM 740 O O . LEU A 1 89 ? 2.198 7.533 -1.734 1.00 90.12 89 LEU A O 1
ATOM 744 N N . LEU A 1 90 ? 3.322 8.967 -3.065 1.00 90.19 90 LEU A N 1
ATOM 745 C CA . LEU A 1 90 ? 3.407 10.055 -2.081 1.00 90.19 90 LEU A CA 1
ATOM 746 C C . LEU A 1 90 ? 2.019 10.584 -1.706 1.00 90.19 90 LEU A C 1
ATOM 748 O O . LEU A 1 90 ? 1.675 10.653 -0.528 1.00 90.19 90 LEU A O 1
ATOM 752 N N . ILE A 1 91 ? 1.201 10.893 -2.711 1.00 92.12 91 ILE A N 1
ATOM 753 C CA . ILE A 1 91 ? -0.161 11.399 -2.519 1.00 92.12 91 ILE A CA 1
ATOM 754 C C . ILE A 1 91 ? -1.017 10.368 -1.771 1.00 92.12 91 ILE A C 1
ATOM 756 O O . ILE A 1 91 ? -1.699 10.710 -0.806 1.00 92.12 91 ILE A O 1
ATOM 760 N N . HIS A 1 92 ? -0.928 9.087 -2.141 1.00 89.56 92 HIS A N 1
ATOM 761 C CA . HIS A 1 92 ? -1.600 8.004 -1.426 1.00 89.56 92 HIS A CA 1
ATOM 762 C C . HIS A 1 92 ? -1.174 7.924 0.046 1.00 89.56 92 HIS A C 1
ATOM 764 O O . HIS A 1 92 ? -2.030 7.724 0.906 1.00 89.56 92 HIS A O 1
ATOM 770 N N . ALA A 1 93 ? 0.113 8.097 0.361 1.00 88.50 93 ALA A N 1
ATOM 771 C CA . ALA A 1 93 ? 0.585 8.084 1.744 1.00 88.50 93 ALA A CA 1
ATOM 772 C C . ALA A 1 93 ? -0.012 9.240 2.568 1.00 88.50 93 ALA A C 1
ATOM 774 O O . ALA A 1 93 ? -0.437 9.014 3.703 1.00 88.50 93 ALA A O 1
ATOM 775 N N . ILE A 1 94 ? -0.106 10.439 1.982 1.00 89.81 94 ILE A N 1
ATOM 776 C CA . ILE A 1 94 ? -0.697 11.627 2.619 1.00 89.81 94 ILE A CA 1
ATOM 777 C C . ILE A 1 94 ? -2.207 11.442 2.830 1.00 89.81 94 ILE A C 1
ATOM 779 O O . ILE A 1 94 ? -2.711 11.628 3.934 1.00 89.81 94 ILE A O 1
ATOM 783 N N . PHE A 1 95 ? -2.948 11.005 1.809 1.00 89.12 95 PHE A N 1
ATOM 784 C CA . PHE A 1 95 ? -4.382 10.745 1.972 1.00 89.12 95 PHE A CA 1
ATOM 785 C C . PHE A 1 95 ? -4.653 9.642 2.998 1.00 89.12 95 PHE A C 1
ATOM 787 O O . PHE A 1 95 ? -5.579 9.751 3.801 1.00 89.12 95 PHE A O 1
ATOM 794 N N . LYS A 1 96 ? -3.826 8.592 3.020 1.00 86.00 96 LYS A N 1
ATOM 795 C CA . LYS A 1 96 ? -3.955 7.484 3.969 1.00 86.00 96 LYS A CA 1
ATOM 796 C C . LYS A 1 96 ? -3.687 7.925 5.412 1.00 86.00 96 LYS A C 1
ATOM 798 O O . LYS A 1 96 ? -4.366 7.432 6.311 1.00 86.00 96 LYS A O 1
ATOM 803 N N . SER A 1 97 ? -2.742 8.837 5.657 1.00 86.44 97 SER A N 1
ATOM 804 C CA . SER A 1 97 ? -2.501 9.362 7.008 1.00 86.44 97 SER A CA 1
ATOM 805 C C . SER A 1 97 ? -3.676 10.211 7.499 1.00 86.44 97 SER A C 1
ATOM 807 O O . SER A 1 97 ? -4.148 9.993 8.614 1.00 86.44 97 SER A O 1
ATOM 809 N N . ILE A 1 98 ? -4.220 11.081 6.643 1.00 89.25 98 ILE A N 1
ATOM 810 C CA . ILE A 1 98 ? -5.409 11.892 6.945 1.00 89.25 98 ILE A CA 1
ATOM 811 C C .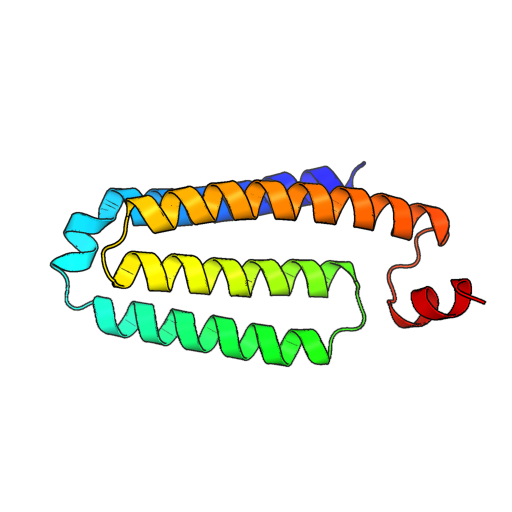 ILE A 1 98 ? -6.613 10.997 7.266 1.00 89.25 98 ILE A C 1
ATOM 813 O O . ILE A 1 98 ? -7.273 11.200 8.284 1.00 89.25 98 ILE A O 1
ATOM 817 N N . LEU A 1 99 ? -6.854 9.959 6.455 1.00 86.06 99 LEU A N 1
ATOM 818 C CA . LEU A 1 99 ? -7.958 9.017 6.660 1.00 86.06 99 LEU A CA 1
ATOM 819 C C . LEU A 1 99 ? -7.821 8.270 7.995 1.00 86.06 99 LEU A C 1
ATOM 821 O O . LEU A 1 99 ? -8.803 8.078 8.704 1.00 86.06 99 LEU A O 1
ATOM 825 N N . PHE A 1 100 ? -6.611 7.874 8.401 1.00 84.44 100 PHE A N 1
ATOM 826 C CA . PHE A 1 100 ? -6.441 7.228 9.706 1.00 84.44 100 PHE A CA 1
ATOM 827 C C . PHE A 1 100 ? -6.636 8.163 10.893 1.00 84.44 100 PHE A C 1
ATOM 829 O O . PHE A 1 100 ? -7.123 7.705 11.927 1.00 84.44 100 PHE A O 1
ATOM 836 N N . ILE A 1 101 ? -6.287 9.442 10.757 1.00 86.12 101 ILE A N 1
ATOM 837 C CA . ILE A 1 101 ? -6.522 10.434 11.808 1.00 86.12 101 ILE A CA 1
ATOM 838 C C . ILE A 1 101 ? -8.026 10.682 11.958 1.00 86.12 101 ILE A C 1
ATOM 840 O O . ILE A 1 101 ? -8.545 10.560 13.069 1.00 86.12 101 ILE A O 1
ATOM 844 N N . SER A 1 102 ? -8.747 10.929 10.858 1.00 84.12 102 SER A N 1
ATOM 845 C CA . SER A 1 102 ? -10.202 11.135 10.901 1.00 84.12 102 SER A CA 1
ATOM 846 C C . SER A 1 102 ? -10.940 9.890 11.402 1.00 84.12 102 SER A C 1
ATOM 848 O O . SER A 1 102 ? -11.790 9.984 12.286 1.00 84.12 102 SER A O 1
ATOM 850 N N . ALA A 1 103 ? -10.540 8.703 10.941 1.00 82.75 103 ALA A N 1
ATOM 851 C CA . ALA A 1 103 ? -11.056 7.433 11.435 1.00 82.75 103 ALA A CA 1
ATOM 852 C C . ALA A 1 103 ? -10.814 7.230 12.936 1.00 82.75 103 ALA A C 1
ATOM 854 O O . ALA A 1 103 ? -11.669 6.695 13.639 1.00 82.75 103 ALA A O 1
ATOM 855 N N . GLY A 1 104 ? -9.645 7.638 13.433 1.00 81.75 104 GLY A N 1
ATOM 856 C CA . GLY A 1 104 ? -9.300 7.554 14.849 1.00 81.75 104 GLY A CA 1
ATOM 857 C C . GLY A 1 104 ? -10.210 8.413 15.725 1.00 81.75 104 GLY A C 1
ATOM 858 O O . GLY A 1 104 ? -10.651 7.939 16.771 1.00 81.75 104 GLY A O 1
ATOM 859 N N . ILE A 1 105 ? -10.528 9.631 15.275 1.00 82.25 105 ILE A N 1
ATOM 860 C CA . ILE A 1 105 ? -11.450 10.547 15.964 1.00 82.25 105 ILE A CA 1
ATOM 861 C C . ILE A 1 105 ? -12.852 9.933 16.029 1.00 82.25 105 ILE A C 1
ATOM 863 O O . ILE A 1 105 ? -13.432 9.832 17.107 1.00 82.25 105 ILE A O 1
ATOM 867 N N . VAL A 1 106 ? -13.356 9.436 14.899 1.00 80.12 106 VAL A N 1
ATOM 868 C CA . VAL A 1 106 ? -14.678 8.802 14.809 1.00 80.12 106 VAL A CA 1
ATOM 869 C C . VAL A 1 106 ? -14.795 7.595 15.751 1.00 80.12 106 VAL A C 1
ATOM 871 O O . VAL A 1 106 ? -15.746 7.499 16.521 1.00 80.12 106 VAL A O 1
ATOM 874 N N . ILE A 1 107 ? -13.806 6.696 15.765 1.00 79.12 107 ILE A N 1
ATOM 875 C CA . ILE A 1 107 ? -13.821 5.512 16.647 1.00 79.12 107 ILE A CA 1
ATOM 876 C C . ILE A 1 107 ? -13.760 5.915 18.130 1.00 79.12 107 ILE A C 1
ATOM 878 O O . ILE A 1 107 ? -14.334 5.236 18.985 1.00 79.12 107 ILE A O 1
ATOM 882 N N . HIS A 1 108 ? -13.056 7.003 18.452 1.00 80.56 108 HIS A N 1
ATOM 883 C CA . HIS A 1 108 ? -12.962 7.493 19.824 1.00 80.56 108 HIS A CA 1
ATOM 884 C C . HIS A 1 108 ? -14.303 8.039 20.332 1.00 80.56 108 HIS A C 1
ATOM 886 O O . HIS A 1 108 ? -14.696 7.728 21.454 1.00 80.56 108 HIS A O 1
ATOM 892 N N . ILE A 1 109 ? -15.026 8.779 19.487 1.00 74.62 109 ILE A N 1
ATOM 893 C CA . ILE A 1 109 ? -16.347 9.338 19.807 1.00 74.62 109 ILE A CA 1
ATOM 894 C C . ILE A 1 109 ? -17.359 8.218 20.094 1.00 74.62 109 ILE A C 1
ATOM 896 O O . ILE A 1 109 ? -18.131 8.298 21.046 1.00 74.62 109 ILE A O 1
ATOM 900 N N . ILE A 1 110 ? -17.303 7.117 19.342 1.00 72.38 110 ILE A N 1
ATOM 901 C CA . ILE A 1 110 ? -18.290 6.025 19.402 1.00 72.38 110 ILE A CA 1
ATOM 902 C C . ILE A 1 110 ? -17.856 4.921 20.391 1.00 72.38 110 ILE A C 1
ATOM 904 O O . ILE A 1 110 ? -18.058 3.724 20.170 1.00 72.38 110 ILE A O 1
ATOM 908 N N . LYS A 1 111 ? -17.204 5.316 21.495 1.00 70.69 111 LYS A N 1
ATOM 909 C CA . LYS A 1 111 ? -16.758 4.431 22.591 1.00 70.69 111 LYS A CA 1
ATOM 910 C C . LYS A 1 111 ? -16.078 3.132 22.110 1.00 70.69 111 LYS A C 1
ATOM 912 O O . LYS A 1 111 ? -16.307 2.061 22.662 1.00 70.69 111 LYS A O 1
ATOM 917 N N . SER A 1 112 ? -15.192 3.221 21.115 1.00 67.19 112 SER A N 1
ATOM 918 C CA . SER A 1 112 ? -14.407 2.098 20.560 1.00 67.19 112 SER A CA 1
ATOM 919 C C . SER A 1 112 ? -15.157 1.071 19.699 1.00 67.19 112 SER A C 1
ATOM 921 O O . SER A 1 112 ? -14.544 0.070 19.308 1.00 67.19 112 SER A O 1
ATOM 923 N N . THR A 1 113 ? -16.424 1.300 19.344 1.00 71.69 113 THR A N 1
ATOM 924 C CA . THR A 1 113 ? -17.100 0.455 18.344 1.00 71.69 113 THR A CA 1
ATOM 925 C C . THR A 1 113 ? -16.547 0.745 16.939 1.00 71.69 113 THR A C 1
ATOM 927 O O . THR A 1 113 ? -16.112 1.856 16.633 1.00 71.69 113 THR A O 1
ATOM 930 N N . GLN A 1 114 ? -16.454 -0.293 16.103 1.00 74.44 114 GLN A N 1
ATOM 931 C CA . GLN A 1 114 ? -15.818 -0.234 14.771 1.00 74.44 114 GLN A CA 1
ATOM 932 C C . GLN A 1 114 ? -16.779 -0.587 13.630 1.00 74.44 114 GLN A C 1
ATOM 934 O O . GLN A 1 114 ? -16.405 -0.469 12.460 1.00 74.44 114 GLN A O 1
ATOM 939 N N . ASP A 1 115 ? -17.996 -0.998 13.985 1.00 76.25 115 ASP A N 1
ATOM 940 C CA . ASP A 1 115 ? -19.073 -1.337 13.068 1.00 76.25 115 ASP A CA 1
ATOM 941 C C . ASP A 1 115 ? -19.654 -0.078 12.424 1.00 76.25 115 ASP A C 1
ATOM 943 O O . ASP A 1 115 ? -20.155 0.823 13.098 1.00 76.25 115 ASP A O 1
ATOM 947 N N . ILE A 1 116 ? -19.660 -0.045 11.094 1.00 75.50 116 ILE A N 1
ATOM 948 C CA . ILE A 1 116 ? -20.137 1.112 10.319 1.00 75.50 116 ILE A CA 1
ATOM 949 C C . ILE A 1 116 ? -21.650 1.312 10.482 1.00 75.50 116 ILE A C 1
ATOM 951 O O . ILE A 1 116 ? -22.147 2.433 10.417 1.00 75.50 116 ILE A O 1
ATOM 955 N N . ARG A 1 117 ? -22.392 0.236 10.764 1.00 75.69 117 ARG A N 1
ATOM 956 C CA . ARG A 1 117 ? -23.843 0.283 11.011 1.00 75.69 117 ARG A CA 1
ATOM 957 C C . ARG A 1 117 ? -24.201 1.107 12.247 1.00 75.69 117 ARG A C 1
ATOM 959 O O . ARG A 1 117 ? -25.219 1.785 12.254 1.00 75.69 117 ARG A O 1
ATOM 966 N N . LEU A 1 118 ? -23.350 1.069 13.272 1.00 68.50 118 LEU A N 1
ATOM 967 C CA . LEU A 1 118 ? -23.512 1.871 14.485 1.00 68.50 118 LEU A CA 1
ATOM 968 C C . LEU A 1 118 ? -23.113 3.333 14.262 1.00 68.50 118 LEU A C 1
ATOM 970 O O . LEU A 1 118 ? -23.600 4.196 14.979 1.00 68.50 118 LEU A O 1
ATOM 974 N N . LEU A 1 119 ? -22.287 3.622 13.251 1.00 67.25 119 LEU A N 1
ATOM 975 C CA . LEU A 1 119 ? -21.835 4.973 12.913 1.00 67.25 119 LEU A CA 1
ATOM 976 C C . LEU A 1 119 ? -22.978 5.881 12.438 1.00 67.25 119 LEU A C 1
ATOM 978 O O . LEU A 1 119 ? -23.041 7.039 12.835 1.00 67.25 119 LEU A O 1
ATOM 982 N N . GLY A 1 120 ? -23.870 5.352 11.593 1.00 60.62 120 GLY A N 1
ATOM 983 C CA . GLY A 1 120 ? -24.955 6.122 10.969 1.00 60.62 120 GLY A CA 1
ATOM 984 C C . GLY A 1 120 ? -26.094 6.504 11.917 1.00 60.62 120 GLY A C 1
ATOM 985 O O . GLY A 1 120 ? -26.892 7.374 11.590 1.00 60.62 120 GLY A O 1
ATOM 986 N N . ILE A 1 121 ? -26.170 5.881 13.095 1.00 57.62 121 ILE A N 1
ATOM 987 C CA . ILE A 1 121 ? -27.216 6.167 14.089 1.00 57.62 121 ILE A CA 1
ATOM 988 C C . ILE A 1 121 ? -26.864 7.408 14.928 1.00 57.62 121 ILE A C 1
ATOM 990 O O . ILE A 1 121 ? -27.761 8.069 15.432 1.00 57.62 121 ILE A O 1
ATOM 994 N N . PHE A 1 122 ? -25.583 7.785 15.034 1.00 53.28 122 PHE A N 1
ATOM 995 C CA . PHE A 1 122 ? -25.151 8.981 15.779 1.00 53.28 122 PHE A CA 1
ATOM 996 C C . PHE A 1 122 ? -25.362 10.306 15.027 1.00 53.28 122 PHE A C 1
ATOM 998 O O . PHE A 1 122 ? -25.077 11.364 15.582 1.00 53.28 122 PHE A O 1
ATOM 1005 N N . SER A 1 123 ? -25.821 10.271 13.772 1.00 43.56 123 SER A N 1
ATOM 1006 C CA . SER A 1 123 ? -26.127 11.466 12.973 1.00 43.56 123 SER A CA 1
ATOM 1007 C C . SER A 1 123 ? -27.612 11.857 12.991 1.00 43.56 123 SER A C 1
ATOM 1009 O O . SER A 1 123 ? -28.081 12.471 12.032 1.00 43.56 123 SER A O 1
ATOM 1011 N N . VAL A 1 124 ? -28.341 11.497 14.055 1.00 38.72 124 VAL A N 1
ATOM 1012 C CA . VAL A 1 124 ? -29.680 12.018 14.385 1.00 38.72 124 VAL A CA 1
ATOM 1013 C C . VAL A 1 124 ? -29.678 12.514 15.822 1.00 38.72 124 VAL A C 1
ATOM 1015 O O . VAL A 1 124 ? -29.168 11.770 16.690 1.00 38.72 124 VAL A O 1
#

pLDDT: mean 81.27, std 13.45, range [36.75, 95.06]

Foldseek 3Di:
DVVVVVVVVVLCVLLVVLVVLLVCLVVVQVDPCLVVLLVVLVVQLVVLVVVLVVDQFQVSVLVSVVSNLSSVLSNCSSVVVSVVSVVSSVVVVVVSVVVVVVLVVQCVVQVNDGGVVSSVVVVD

Sequence (124 aa):
MRLCYYKHHSSTLVTAGVYLLIRFNKFLIISNIRFILIFVSVITIFISGIMANFENDFKKIIALSTLRQLGFIIIILRFGYRILAYYHLLIHAIFKSILFISAGIVIHIIKSTQDIRLLGIFSV

Secondary structure (DSSP, 8-state):
-HHHHHHHHHHHHHHHHHHHHHHTHHHHHHSTTHHHHHHHHHHHHHHHHHHHHH--BHHHHHHHHHHHHHHHHHHHHHTT-HHHHHHHHHHHHHHHHHHHHHHHHHHHHTTT--BHHHHGGGG-

Radius of gyration: 16.84 Å; chains: 1; bounding box: 44×23×43 Å